Protein AF-A0AA40TTS1-F1 (afdb_monomer)

InterPro domains:
  IPR006119 Resolvase, N-terminal catalytic domain [PF00239] (2-102)
  IPR006119 Resolvase, N-terminal catalytic domain [PS51736] (1-101)
  IPR006119 Resolvase, N-terminal catalytic domain [SM00857] (2-103)
  IPR009057 Homedomain-like superfamily [SSF46689] (105-148)
  IPR036162 Resolvase-like, N-terminal catalytic domain superfamily [G3DSA:3.40.50.1390] (1-107)
  IPR036162 Resolvase-like, N-terminal catalytic domain superfamily [SSF53041] (2-102)
  IPR050639 Site-specific recombinase resolvase [PTHR30461] (2-140)

Radius of gyration: 28.22 Å; Cα contacts (8 Å, |Δi|>4): 121; chains: 1; bounding box: 46×39×73 Å

Foldseek 3Di:
DDPPPDPDPVVLVVVLVPDAAPAEAEDQALVVQDPALVSSVVSQVVCVVRNYWYAHNVVRATRVDPVSVVVSVVVSVVRVVVVVVVVVVVVVVVVVCVVVVDDDDDDQPQDPVLLVQLVVCVVVPDDLVVSCVVSVHDSVSSVVVVVVVVVVVVVVVPDDDD

Structure (mmCIF, N/CA/C/O backbone):
data_AF-A0AA40TTS1-F1
#
_entry.id   AF-A0AA40TTS1-F1
#
loop_
_atom_site.group_PDB
_atom_site.id
_atom_site.type_symbol
_atom_site.label_atom_id
_atom_site.label_alt_id
_atom_site.label_comp_id
_atom_site.label_asym_id
_atom_site.label_entity_id
_atom_site.label_seq_id
_atom_site.pdbx_PDB_ins_code
_atom_site.Cartn_x
_atom_site.Cartn_y
_atom_site.Cartn_z
_atom_site.occupancy
_atom_site.B_iso_or_equiv
_atom_site.auth_seq_id
_atom_site.auth_comp_id
_atom_site.auth_asym_id
_atom_site.auth_atom_id
_atom_site.pdbx_PDB_model_num
ATOM 1 N N . MET A 1 1 ? 2.922 -21.341 11.084 1.00 35.50 1 MET A N 1
ATOM 2 C CA . MET A 1 1 ? 2.830 -19.864 11.079 1.00 35.50 1 MET A CA 1
ATOM 3 C C . MET A 1 1 ? 2.439 -19.394 9.686 1.00 35.50 1 MET A C 1
ATOM 5 O O . MET A 1 1 ? 3.190 -19.622 8.746 1.00 35.50 1 MET A O 1
ATOM 9 N N . VAL A 1 2 ? 1.255 -18.802 9.524 1.00 39.03 2 VAL A N 1
ATOM 10 C CA . VAL A 1 2 ? 0.841 -18.215 8.240 1.00 39.03 2 VAL A CA 1
ATOM 11 C C . VAL A 1 2 ? 1.452 -16.816 8.154 1.00 39.03 2 VAL A C 1
ATOM 13 O O . VAL A 1 2 ? 1.067 -15.910 8.886 1.00 39.03 2 VAL A O 1
ATOM 16 N N . SER A 1 3 ? 2.472 -16.674 7.308 1.00 42.56 3 SER A N 1
ATOM 17 C CA . SER A 1 3 ? 3.086 -15.390 6.957 1.00 42.56 3 SER A CA 1
ATOM 18 C C . SER A 1 3 ? 2.042 -14.457 6.330 1.00 42.56 3 SER A C 1
ATOM 20 O O . SER A 1 3 ? 1.265 -14.883 5.473 1.00 42.56 3 SER A O 1
ATOM 22 N N . GLY A 1 4 ? 2.053 -13.175 6.716 1.00 46.25 4 GLY A N 1
ATOM 23 C CA . GLY A 1 4 ? 1.148 -12.121 6.230 1.00 46.25 4 GLY A CA 1
ATOM 24 C C . GLY A 1 4 ? 1.270 -11.773 4.738 1.00 46.25 4 GLY A C 1
ATOM 25 O O . GLY A 1 4 ? 0.686 -10.780 4.306 1.00 46.25 4 GLY A O 1
ATOM 26 N N . ALA A 1 5 ? 2.017 -12.574 3.970 1.00 50.19 5 ALA A N 1
ATOM 27 C CA . ALA A 1 5 ? 2.234 -12.444 2.533 1.00 50.19 5 ALA A CA 1
ATOM 28 C C . ALA A 1 5 ? 1.140 -13.098 1.665 1.00 50.19 5 ALA A C 1
ATOM 30 O O . ALA A 1 5 ? 1.044 -12.775 0.482 1.00 50.19 5 ALA A O 1
ATOM 31 N N . LYS A 1 6 ? 0.306 -14.003 2.203 1.00 53.22 6 LYS A N 1
ATOM 32 C CA . LYS A 1 6 ? -0.827 -14.556 1.438 1.00 53.22 6 LYS A CA 1
ATOM 33 C C . LYS A 1 6 ? -2.001 -13.572 1.444 1.00 53.22 6 LYS A C 1
ATOM 35 O O . LYS A 1 6 ? -2.375 -13.053 2.492 1.00 53.22 6 LYS A O 1
ATOM 40 N N . ALA A 1 7 ? -2.548 -13.314 0.253 1.00 55.91 7 ALA A N 1
ATOM 41 C CA . ALA A 1 7 ? -3.713 -12.452 0.039 1.00 55.91 7 ALA A CA 1
ATOM 42 C C . ALA A 1 7 ? -4.956 -12.944 0.802 1.00 55.91 7 ALA A C 1
ATOM 44 O O . ALA A 1 7 ? -5.777 -12.129 1.207 1.00 55.91 7 ALA A O 1
ATOM 45 N N . ASP A 1 8 ? -5.034 -14.251 1.065 1.00 63.84 8 ASP A N 1
ATOM 46 C CA . ASP A 1 8 ? -6.064 -14.856 1.901 1.00 63.84 8 ASP A CA 1
ATOM 47 C C . ASP A 1 8 ? -5.706 -14.773 3.387 1.00 63.84 8 ASP A C 1
ATOM 49 O O . ASP A 1 8 ? -4.810 -15.467 3.879 1.00 63.84 8 ASP A O 1
ATOM 53 N N . ARG A 1 9 ? -6.453 -13.937 4.116 1.00 75.75 9 ARG A N 1
ATOM 54 C CA . ARG A 1 9 ? -6.454 -13.858 5.584 1.00 75.75 9 ARG A CA 1
ATOM 55 C C . ARG A 1 9 ? -7.799 -14.369 6.121 1.00 75.75 9 ARG A C 1
ATOM 57 O O . ARG A 1 9 ? -8.566 -13.571 6.657 1.00 75.75 9 ARG A O 1
ATOM 64 N N . PRO A 1 10 ? -8.102 -15.676 6.012 1.00 84.25 10 PRO A N 1
ATOM 65 C CA . PRO A 1 10 ? -9.418 -16.208 6.371 1.00 84.25 10 PRO A CA 1
ATOM 66 C C . PRO A 1 10 ? -9.786 -15.926 7.832 1.00 84.25 10 PRO A C 1
ATOM 68 O O . PRO A 1 10 ? -10.937 -15.629 8.121 1.00 84.25 10 PRO A O 1
ATOM 71 N N . GLY A 1 11 ? -8.805 -15.921 8.745 1.00 86.62 11 GLY A N 1
ATOM 72 C CA . GLY A 1 11 ? -9.036 -15.572 10.150 1.00 86.62 11 GLY A CA 1
ATOM 73 C C . GLY A 1 11 ? -9.439 -14.109 10.368 1.00 86.62 11 GLY A C 1
ATOM 74 O O . GLY A 1 11 ? -10.322 -13.840 11.173 1.00 86.62 11 GLY A O 1
ATOM 75 N N . LEU A 1 12 ? -8.841 -13.167 9.626 1.00 85.56 12 LEU A N 1
ATOM 76 C CA . LEU A 1 12 ? -9.236 -11.756 9.695 1.00 85.56 12 LEU A CA 1
ATOM 77 C C . LEU A 1 12 ? -10.627 -11.557 9.090 1.00 85.56 12 LEU A C 1
ATOM 79 O O . LEU A 1 12 ? -11.445 -10.863 9.677 1.00 85.56 12 LEU A O 1
ATOM 83 N N . VAL A 1 13 ? -10.905 -12.192 7.948 1.00 88.19 13 VAL A N 1
ATOM 84 C CA . VAL A 1 13 ? -12.225 -12.129 7.306 1.00 88.19 13 VAL A CA 1
ATOM 85 C C . VAL A 1 13 ? -13.300 -12.664 8.250 1.00 88.19 13 VAL A C 1
ATOM 87 O O . VAL A 1 13 ? -14.266 -11.960 8.519 1.00 88.19 13 VAL A O 1
ATOM 90 N N . ALA A 1 14 ? -13.096 -13.851 8.828 1.00 90.75 14 ALA A N 1
ATOM 91 C CA . ALA A 1 14 ? -14.030 -14.436 9.787 1.00 90.75 14 ALA A CA 1
ATOM 92 C C . ALA A 1 14 ? -14.257 -13.528 11.007 1.00 90.75 14 ALA A C 1
ATOM 94 O O . ALA A 1 14 ? -15.401 -13.331 11.409 1.00 90.75 14 ALA A O 1
ATOM 95 N N . ALA A 1 15 ? -13.193 -12.926 11.554 1.00 91.06 15 ALA A N 1
ATOM 96 C CA . ALA A 1 15 ? -13.313 -11.966 12.649 1.00 91.06 15 ALA A CA 1
ATOM 97 C C . ALA A 1 15 ? -14.150 -10.741 12.242 1.00 91.06 15 ALA A C 1
ATOM 99 O O . ALA A 1 15 ? -15.090 -10.385 12.943 1.00 91.06 15 ALA A O 1
ATOM 100 N N . LEU A 1 16 ? -13.871 -10.135 11.083 1.00 90.31 16 LEU A N 1
ATOM 101 C CA . LEU A 1 16 ? -14.603 -8.964 10.587 1.00 90.31 16 LEU A CA 1
ATOM 102 C C . LEU A 1 16 ? -16.088 -9.252 10.315 1.00 90.31 16 LEU A C 1
ATOM 104 O O . LEU A 1 16 ? -16.929 -8.375 10.537 1.00 90.31 16 LEU A O 1
ATOM 108 N N . THR A 1 17 ? -16.408 -10.460 9.844 1.00 92.31 17 THR A N 1
ATOM 109 C CA . THR A 1 17 ? -17.786 -10.928 9.634 1.00 92.31 17 THR A CA 1
ATOM 110 C C . THR A 1 17 ? -18.512 -11.200 10.951 1.00 92.31 17 THR A C 1
ATOM 112 O O . THR A 1 17 ? -19.716 -10.983 11.028 1.00 92.31 17 THR A O 1
ATOM 115 N N . TYR A 1 18 ? -17.802 -11.656 11.985 1.00 94.75 18 TYR A N 1
ATOM 116 C CA . TYR A 1 18 ? -18.392 -11.986 13.283 1.00 94.75 18 TYR A CA 1
ATOM 117 C C . TYR A 1 18 ? -18.779 -10.750 14.117 1.00 94.75 18 TYR A C 1
ATOM 119 O O . TYR A 1 18 ? -19.754 -10.816 14.864 1.00 94.75 18 TYR A O 1
ATOM 127 N N . LEU A 1 19 ? -18.042 -9.640 13.975 1.00 96.12 19 LEU A N 1
ATOM 128 C CA . LEU A 1 19 ? -18.234 -8.410 14.759 1.00 96.12 19 LEU A CA 1
ATOM 129 C C . LEU A 1 19 ? -19.636 -7.797 14.601 1.00 96.12 19 LEU A C 1
ATOM 131 O O . LEU A 1 19 ? -20.188 -7.722 13.498 1.00 96.12 19 LEU A O 1
ATOM 135 N N . ARG A 1 20 ? -20.169 -7.274 15.701 1.00 95.81 20 ARG A N 1
ATOM 136 C CA . ARG A 1 20 ? -21.477 -6.617 15.814 1.00 95.81 20 ARG A CA 1
ATOM 137 C C . ARG A 1 20 ? -21.331 -5.214 16.394 1.00 95.81 20 ARG A C 1
ATOM 139 O O . ARG A 1 20 ? -20.297 -4.880 16.960 1.00 95.81 20 ARG A O 1
ATOM 146 N N . ASP A 1 21 ? -22.377 -4.409 16.252 1.00 96.19 21 ASP A N 1
ATOM 147 C CA . ASP A 1 21 ? -22.461 -3.093 16.893 1.00 96.19 21 ASP A CA 1
ATOM 148 C C . ASP A 1 21 ? -22.138 -3.185 18.396 1.00 96.19 21 ASP A C 1
ATOM 150 O O . ASP A 1 21 ? -22.599 -4.102 19.080 1.00 96.19 21 ASP A O 1
ATOM 154 N N . GLY A 1 22 ? -21.298 -2.270 18.885 1.00 94.38 22 GLY A N 1
ATOM 155 C CA . GLY A 1 22 ? -20.791 -2.267 20.259 1.00 94.38 22 GLY A CA 1
ATOM 156 C C . GLY A 1 22 ? -19.579 -3.172 20.526 1.00 94.38 22 GLY A C 1
ATOM 157 O O . GLY A 1 22 ? -18.949 -3.029 21.577 1.00 94.38 22 GLY A O 1
ATOM 158 N N . ASP A 1 23 ? -19.197 -4.060 19.599 1.00 97.38 23 ASP A N 1
ATOM 159 C CA . ASP A 1 23 ? -17.976 -4.861 19.742 1.00 97.38 23 ASP A CA 1
ATOM 160 C C . ASP A 1 23 ? -16.711 -4.002 19.585 1.00 97.38 23 ASP A C 1
ATOM 162 O O . ASP A 1 23 ? -16.722 -2.912 19.011 1.00 97.38 23 ASP A O 1
ATOM 166 N N . VAL A 1 24 ? -15.573 -4.533 20.047 1.00 95.94 24 VAL A N 1
ATOM 167 C CA . VAL A 1 24 ? -14.253 -3.927 19.834 1.00 95.94 24 VAL A CA 1
ATOM 168 C C . VAL A 1 24 ? -13.295 -4.947 19.231 1.00 95.94 24 VAL A C 1
ATOM 170 O O . VAL A 1 24 ? -12.966 -5.958 19.851 1.00 95.94 24 VAL A O 1
ATOM 173 N N . LEU A 1 25 ? -12.782 -4.655 18.036 1.00 94.81 25 LEU A N 1
ATOM 174 C CA . LEU A 1 25 ? -11.712 -5.435 17.428 1.00 94.81 25 LEU A CA 1
ATOM 175 C C . LEU A 1 25 ? -10.366 -5.041 18.041 1.00 94.81 25 LEU A C 1
ATOM 177 O O . LEU A 1 25 ? -9.834 -3.967 17.760 1.00 94.81 25 LEU A O 1
ATOM 181 N N . ALA A 1 26 ? -9.794 -5.934 18.845 1.00 94.12 26 ALA A N 1
ATOM 182 C CA . ALA A 1 26 ? -8.456 -5.773 19.397 1.00 94.12 26 ALA A CA 1
ATOM 183 C C . ALA A 1 26 ? -7.412 -6.512 18.547 1.00 94.12 26 ALA A C 1
ATOM 185 O O . ALA A 1 26 ? -7.557 -7.698 18.244 1.00 94.12 26 ALA A O 1
ATOM 186 N N . VAL A 1 27 ? -6.325 -5.825 18.201 1.00 91.19 27 VAL A N 1
ATOM 187 C CA . VAL A 1 27 ? -5.162 -6.412 17.526 1.00 91.19 27 VAL A CA 1
ATOM 188 C C . VAL A 1 27 ? -3.888 -6.135 18.313 1.00 91.19 27 VAL A C 1
ATOM 190 O O . VAL A 1 27 ? -3.760 -5.120 18.991 1.00 91.19 27 VAL A O 1
ATOM 193 N N . TRP A 1 28 ? -2.909 -7.034 18.203 1.00 89.31 28 TRP A N 1
ATOM 194 C CA . TRP A 1 28 ? -1.605 -6.836 18.842 1.00 89.31 28 TRP A CA 1
ATOM 195 C C . TRP A 1 28 ? -0.867 -5.606 18.289 1.00 89.31 28 TRP A C 1
ATOM 197 O O . TRP A 1 28 ? -0.307 -4.831 19.056 1.00 89.31 28 TRP A O 1
ATOM 207 N N . ARG A 1 29 ? -0.874 -5.446 16.960 1.00 85.62 29 ARG A N 1
ATOM 208 C CA . ARG A 1 29 ? -0.195 -4.382 16.204 1.00 85.62 29 ARG A CA 1
ATOM 209 C C . ARG A 1 29 ? -0.984 -4.030 14.945 1.00 85.62 29 ARG A C 1
ATOM 211 O O . ARG A 1 29 ? -1.665 -4.897 14.385 1.00 85.62 29 ARG A O 1
ATOM 218 N N . LEU A 1 30 ? -0.817 -2.806 14.440 1.00 83.12 30 LEU A N 1
ATOM 219 C CA . LEU A 1 30 ? -1.524 -2.307 13.246 1.00 83.12 30 LEU A CA 1
ATOM 220 C C . LEU A 1 30 ? -1.226 -3.109 11.962 1.00 83.12 30 LEU A C 1
ATOM 222 O O . LEU A 1 30 ? -2.094 -3.266 11.098 1.00 83.12 30 LEU A O 1
ATOM 226 N N . ASP A 1 31 ? -0.025 -3.685 11.845 1.00 78.94 31 ASP A N 1
ATOM 227 C CA . ASP A 1 31 ? 0.394 -4.512 10.700 1.00 78.94 31 ASP A CA 1
ATOM 228 C C . ASP A 1 31 ? -0.406 -5.824 10.557 1.00 78.94 31 ASP A C 1
ATOM 230 O O . ASP A 1 31 ? -0.352 -6.492 9.519 1.00 78.94 31 ASP A O 1
ATOM 234 N N . ARG A 1 32 ? -1.189 -6.193 11.578 1.00 79.31 32 ARG A N 1
ATOM 235 C CA . ARG A 1 32 ? -2.087 -7.356 11.553 1.00 79.31 32 ARG A CA 1
ATOM 236 C C . ARG A 1 32 ? -3.400 -7.093 10.825 1.00 79.31 32 ARG A C 1
ATOM 238 O O . ARG A 1 32 ? -3.983 -8.039 10.298 1.00 79.31 32 ARG A O 1
ATOM 245 N N . LEU A 1 33 ? -3.828 -5.836 10.739 1.00 80.00 33 LEU A N 1
ATOM 246 C CA . LEU A 1 33 ? -5.086 -5.453 10.096 1.00 80.00 33 LEU A CA 1
ATOM 247 C C . LEU A 1 33 ? -4.875 -5.095 8.617 1.00 80.00 33 LEU A C 1
ATOM 249 O O . LEU A 1 33 ? -5.614 -5.540 7.741 1.00 80.00 33 LEU A O 1
ATOM 253 N N . GLY A 1 34 ? -3.806 -4.354 8.314 1.00 74.94 34 GLY A N 1
ATOM 254 C CA . GLY A 1 34 ? -3.544 -3.797 6.986 1.00 74.94 34 GLY A CA 1
ATOM 255 C C . GLY A 1 34 ? -2.418 -4.472 6.201 1.00 74.94 34 GLY A C 1
ATOM 256 O O . GLY A 1 34 ? -1.626 -5.240 6.742 1.00 74.94 34 GLY A O 1
ATOM 257 N N . ARG A 1 35 ? -2.347 -4.183 4.897 1.00 75.50 35 ARG A N 1
ATOM 258 C CA . ARG A 1 35 ? -1.137 -4.368 4.059 1.00 75.50 35 ARG A CA 1
ATOM 259 C C . ARG A 1 35 ? -0.519 -3.030 3.647 1.00 75.50 35 ARG A C 1
ATOM 261 O O . ARG A 1 35 ? 0.618 -2.977 3.196 1.00 75.50 35 ARG A O 1
ATOM 268 N N . SER A 1 36 ? -1.306 -1.973 3.777 1.00 78.81 36 SER A N 1
ATOM 269 C CA . SER A 1 36 ? -0.976 -0.589 3.497 1.00 78.81 36 SER A CA 1
ATOM 270 C C . SER A 1 36 ? -1.803 0.286 4.434 1.00 78.81 36 SER A C 1
ATOM 272 O O . SER A 1 36 ? -2.813 -0.163 4.988 1.00 78.81 36 SER A O 1
ATOM 274 N N . LEU A 1 37 ? -1.376 1.531 4.602 1.00 78.31 37 LEU A N 1
ATOM 275 C CA . LEU A 1 37 ? -2.088 2.490 5.429 1.00 78.31 37 LEU A CA 1
ATOM 276 C C . LEU A 1 37 ? -3.475 2.867 4.879 1.00 78.31 37 LEU A C 1
ATOM 2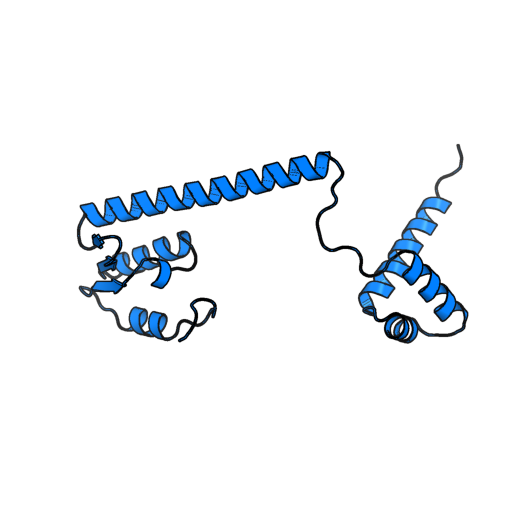78 O O . LEU A 1 37 ? -4.410 2.869 5.675 1.00 78.31 37 LEU A O 1
ATOM 282 N N . PRO A 1 38 ? -3.677 3.059 3.555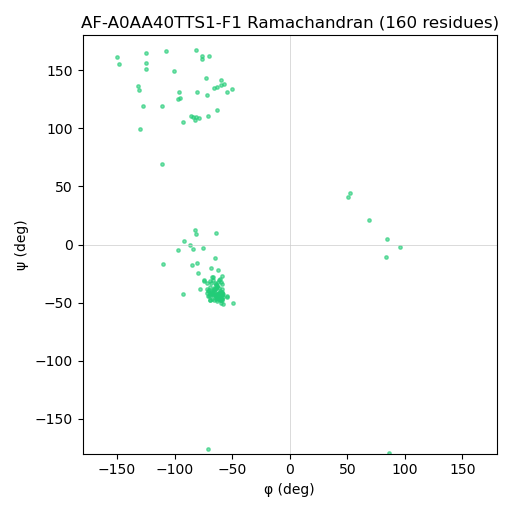 1.00 79.44 38 PRO A N 1
ATOM 283 C CA . PRO A 1 38 ? -5.018 3.258 3.004 1.00 79.44 38 PRO A CA 1
ATOM 284 C C . PRO A 1 38 ? -5.993 2.141 3.381 1.00 79.44 38 PRO A C 1
ATOM 286 O O . PRO A 1 38 ? -7.091 2.417 3.847 1.00 79.44 38 PRO A O 1
ATOM 289 N N . HIS A 1 39 ? -5.558 0.881 3.273 1.00 82.81 39 HIS A N 1
ATOM 290 C CA . HIS A 1 39 ? -6.389 -0.267 3.640 1.00 82.81 39 HIS A CA 1
ATOM 291 C C . HIS A 1 39 ? -6.724 -0.280 5.137 1.00 82.81 39 HIS A C 1
ATOM 293 O O . HIS A 1 39 ? -7.812 -0.694 5.527 1.00 82.81 39 HIS A O 1
ATOM 299 N N . LEU A 1 40 ? -5.794 0.167 5.987 1.00 85.12 40 LEU A N 1
ATOM 30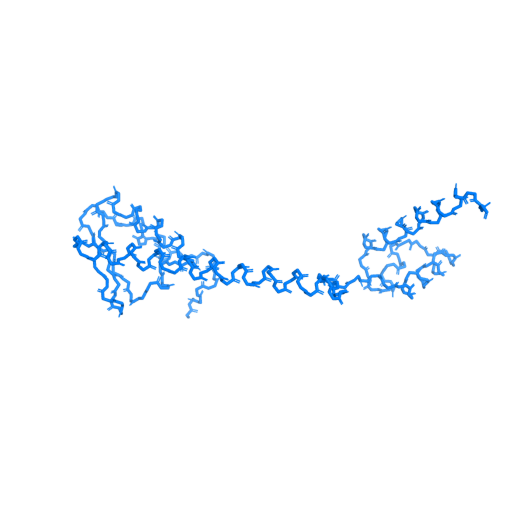0 C CA . LEU A 1 40 ? -6.020 0.283 7.426 1.00 85.12 40 LEU A CA 1
ATOM 301 C C . LEU A 1 40 ? -7.087 1.343 7.741 1.00 85.12 40 LEU A C 1
ATOM 303 O O . LEU A 1 40 ? -8.011 1.057 8.498 1.00 85.12 40 LEU A O 1
ATOM 307 N N . ILE A 1 41 ? -6.969 2.532 7.140 1.00 83.81 41 ILE A N 1
ATOM 308 C CA . ILE A 1 41 ? -7.923 3.638 7.311 1.00 83.81 41 ILE A CA 1
ATOM 309 C C . ILE A 1 41 ? -9.313 3.221 6.823 1.00 83.81 41 ILE A C 1
ATOM 311 O O . ILE A 1 41 ? -10.289 3.415 7.539 1.00 83.81 41 ILE A O 1
ATOM 315 N N . GLU A 1 42 ? -9.396 2.592 5.649 1.00 86.75 42 GLU A N 1
ATOM 316 C CA . GLU A 1 42 ? -10.649 2.081 5.085 1.00 86.75 42 GLU A CA 1
ATOM 317 C C . GLU A 1 42 ? -11.297 1.029 5.996 1.00 86.75 42 GLU A C 1
ATOM 319 O O . GLU A 1 42 ? -12.482 1.125 6.310 1.00 86.75 42 GLU A O 1
ATOM 324 N N . THR A 1 43 ? -10.513 0.059 6.482 1.00 89.31 43 THR A N 1
ATOM 325 C CA . THR A 1 43 ? -11.023 -1.003 7.364 1.00 89.31 43 THR A CA 1
ATOM 326 C C . THR A 1 43 ? -11.564 -0.427 8.670 1.00 89.31 43 THR A C 1
ATOM 328 O O . THR A 1 43 ? -12.642 -0.814 9.109 1.00 89.31 43 THR A O 1
ATOM 331 N N . ILE A 1 44 ? -10.836 0.500 9.297 1.00 89.19 44 ILE A N 1
ATOM 332 C CA . ILE A 1 44 ? -11.248 1.090 10.576 1.00 89.19 44 ILE A CA 1
ATOM 333 C C . ILE A 1 44 ? -12.440 2.031 10.391 1.00 89.19 44 ILE A C 1
ATOM 335 O O . ILE A 1 44 ? -13.364 1.972 11.196 1.00 89.19 44 ILE A O 1
ATOM 339 N N . GLY A 1 45 ? -12.492 2.805 9.303 1.00 88.75 45 GLY A N 1
ATOM 340 C CA . GLY A 1 45 ? -13.673 3.604 8.966 1.00 88.75 45 GLY A CA 1
ATOM 341 C C . GLY A 1 45 ? -14.920 2.742 8.731 1.00 88.75 45 GLY A C 1
ATOM 342 O O . GLY A 1 45 ? -16.010 3.093 9.173 1.00 88.75 45 GLY A O 1
ATOM 343 N N . ALA A 1 46 ? -14.766 1.569 8.108 1.00 91.25 46 ALA A N 1
ATOM 344 C CA . ALA A 1 46 ? -15.863 0.616 7.938 1.00 91.25 46 ALA A CA 1
ATOM 345 C C . ALA A 1 46 ? -16.320 -0.022 9.265 1.00 91.25 46 ALA A C 1
ATOM 347 O O . ALA A 1 46 ? -17.503 -0.322 9.421 1.00 91.25 46 ALA A O 1
ATOM 348 N N . LEU A 1 47 ? -15.404 -0.238 10.217 1.00 92.81 47 LEU A N 1
ATOM 349 C CA . LEU A 1 47 ? -15.747 -0.684 11.572 1.00 92.81 47 LEU A CA 1
ATOM 350 C C . LEU A 1 47 ? -16.509 0.407 12.331 1.00 92.81 47 LEU A C 1
ATOM 352 O O . LEU A 1 47 ? -17.576 0.128 12.870 1.00 92.81 47 LEU A O 1
ATOM 356 N N . GLU A 1 48 ? -16.030 1.649 12.285 1.00 90.31 48 GLU A N 1
ATOM 357 C CA . GLU A 1 48 ? -16.688 2.793 12.923 1.00 90.31 48 GLU A CA 1
ATOM 358 C C . GLU A 1 48 ? -18.106 3.012 12.375 1.00 90.31 48 GLU A C 1
ATOM 360 O O . GLU A 1 48 ? -19.048 3.166 13.149 1.00 90.31 48 GLU A O 1
ATOM 365 N N . ALA A 1 49 ? -18.293 2.923 11.053 1.00 91.69 49 ALA A N 1
ATOM 366 C CA . ALA A 1 49 ? -19.611 3.022 10.420 1.00 91.69 49 ALA A CA 1
ATOM 367 C C . ALA A 1 49 ? -20.588 1.906 10.844 1.00 91.69 49 ALA A C 1
ATOM 369 O O . ALA A 1 49 ? -21.801 2.074 10.736 1.00 91.69 49 ALA A O 1
ATOM 370 N N . ARG A 1 50 ? -20.071 0.768 11.329 1.00 94.69 50 ARG A N 1
ATOM 371 C CA . ARG A 1 50 ? -20.848 -0.344 11.903 1.00 94.69 50 ARG A CA 1
ATOM 372 C C . ARG A 1 50 ? -21.029 -0.233 13.423 1.00 94.69 50 ARG A C 1
ATOM 374 O O . ARG A 1 50 ? -21.559 -1.171 14.009 1.00 94.69 50 ARG A O 1
ATOM 381 N N . GLY A 1 51 ? -20.542 0.842 14.049 1.00 93.44 51 GLY A N 1
ATOM 382 C CA . GLY A 1 51 ? -20.520 1.012 15.505 1.00 93.44 51 GLY A CA 1
ATOM 383 C C . GLY A 1 51 ? -19.550 0.069 16.227 1.00 93.44 51 GLY A C 1
ATOM 384 O O . GLY A 1 51 ? -19.676 -0.177 17.424 1.00 93.44 51 GLY A O 1
ATOM 385 N N . VAL A 1 52 ? -18.564 -0.466 15.501 1.00 96.31 52 VAL A N 1
ATOM 386 C CA . VAL A 1 52 ? -17.528 -1.352 16.036 1.00 96.31 52 VAL A CA 1
ATOM 387 C C . VAL A 1 52 ? -16.287 -0.534 16.381 1.00 96.31 52 VAL A C 1
ATOM 389 O O . VAL A 1 52 ? -15.729 0.171 15.538 1.00 96.31 52 VAL A O 1
ATOM 392 N N . GLY A 1 53 ? -15.812 -0.660 17.615 1.00 94.25 53 GLY A N 1
ATOM 393 C CA . GLY A 1 53 ? -14.560 -0.060 18.056 1.00 94.25 53 GLY A CA 1
ATOM 394 C C . GLY A 1 53 ? -13.330 -0.814 17.553 1.00 94.25 53 GLY A C 1
ATOM 395 O O . GLY A 1 53 ? -13.366 -2.003 17.238 1.00 94.25 53 GLY A O 1
ATOM 396 N N . PHE A 1 54 ? -12.189 -0.138 17.548 1.00 93.81 54 PHE A N 1
ATOM 397 C CA . PHE A 1 54 ? -10.893 -0.731 17.230 1.00 93.81 54 PHE A CA 1
ATOM 398 C C . PHE A 1 54 ? -9.831 -0.350 18.265 1.00 93.81 54 PHE A C 1
ATOM 400 O O . PHE A 1 54 ? -9.711 0.823 18.639 1.00 93.81 54 PHE A O 1
ATOM 407 N N . ARG A 1 55 ? -9.030 -1.338 18.681 1.00 93.88 55 ARG A N 1
ATOM 408 C CA . ARG A 1 55 ? -7.902 -1.167 19.604 1.00 93.88 55 ARG A CA 1
ATOM 409 C C . ARG A 1 55 ? -6.631 -1.826 19.083 1.00 93.88 55 ARG A C 1
ATOM 411 O O . ARG A 1 55 ? -6.643 -3.002 18.721 1.00 93.88 55 ARG A O 1
ATOM 418 N N . SER A 1 56 ? -5.520 -1.095 19.137 1.00 91.75 56 SER A N 1
ATOM 419 C CA . SER A 1 56 ? -4.178 -1.643 18.921 1.00 91.75 56 SER A CA 1
ATOM 420 C C . SER A 1 56 ? -3.394 -1.639 20.224 1.00 91.75 56 SER A C 1
ATOM 422 O O . SER A 1 56 ? -3.176 -0.579 20.811 1.00 91.75 56 SER A O 1
ATOM 424 N N . LEU A 1 57 ? -2.979 -2.822 20.678 1.00 91.00 57 LEU A N 1
ATOM 425 C CA . LEU A 1 57 ? -2.375 -2.998 22.000 1.00 91.00 57 LEU A CA 1
ATOM 426 C C . LEU A 1 57 ? -0.963 -2.407 22.088 1.00 91.00 57 LEU A C 1
ATOM 428 O O . LEU A 1 57 ? -0.632 -1.775 23.084 1.00 91.00 57 LEU A O 1
ATOM 432 N N . MET A 1 58 ? -0.134 -2.588 21.058 1.00 89.00 58 MET A N 1
ATOM 433 C CA . MET A 1 58 ? 1.257 -2.123 21.083 1.00 89.00 58 MET A CA 1
ATOM 434 C C . MET A 1 58 ? 1.388 -0.616 20.842 1.00 89.00 58 MET A C 1
ATOM 436 O O . MET A 1 58 ? 2.214 0.038 21.467 1.00 89.00 58 MET A O 1
ATOM 440 N N . GLU A 1 59 ? 0.579 -0.056 19.946 1.00 83.75 59 GLU A N 1
ATOM 441 C CA . GLU A 1 59 ? 0.571 1.379 19.642 1.00 83.75 59 GLU A CA 1
ATOM 442 C C . GLU A 1 59 ? -0.302 2.185 20.624 1.00 83.75 59 GLU A C 1
ATOM 444 O O . GLU A 1 59 ? -0.348 3.409 20.533 1.00 83.75 59 GLU A O 1
ATOM 449 N N . ASN A 1 60 ? -0.984 1.506 21.557 1.00 87.12 60 ASN A N 1
ATOM 450 C CA . ASN A 1 60 ? -1.913 2.084 22.532 1.00 87.12 60 ASN A CA 1
ATOM 451 C C . ASN A 1 60 ? -2.977 2.997 21.888 1.00 87.12 60 ASN A C 1
ATOM 453 O O . ASN A 1 60 ? -3.295 4.077 22.387 1.00 87.12 60 ASN A O 1
ATOM 457 N N . ILE A 1 61 ? -3.507 2.569 20.740 1.00 88.81 61 ILE A N 1
ATOM 458 C CA . ILE A 1 61 ? -4.541 3.299 19.999 1.00 88.81 61 ILE A CA 1
ATOM 459 C C . ILE A 1 61 ? -5.901 2.710 20.357 1.00 88.81 61 ILE A C 1
ATOM 461 O O . ILE A 1 61 ? -6.116 1.514 20.170 1.00 88.81 61 ILE A O 1
ATOM 465 N N . ASP A 1 62 ? -6.828 3.557 20.806 1.00 92.62 62 ASP A N 1
ATOM 466 C CA . ASP A 1 62 ? -8.204 3.177 21.133 1.00 92.62 62 ASP A CA 1
ATOM 467 C C . ASP A 1 62 ? -9.233 4.104 20.470 1.00 92.62 62 ASP A C 1
ATOM 469 O O . ASP A 1 62 ? -9.553 5.187 20.966 1.00 92.62 62 ASP A O 1
ATOM 473 N N . THR A 1 63 ? -9.799 3.647 19.355 1.00 92.25 63 THR A N 1
ATOM 474 C CA . THR A 1 63 ? -10.790 4.401 18.565 1.00 92.25 63 THR A CA 1
ATOM 475 C C . THR A 1 63 ? -12.189 4.431 19.191 1.00 92.25 63 THR A C 1
ATOM 477 O O . THR A 1 63 ? -13.072 5.125 18.686 1.00 92.25 63 THR A O 1
ATOM 480 N N . THR A 1 64 ? -12.412 3.755 20.325 1.00 92.31 64 THR A N 1
ATOM 481 C CA . THR A 1 64 ? -13.659 3.926 21.095 1.00 92.31 64 THR A CA 1
ATOM 482 C C . THR A 1 64 ? -13.741 5.317 21.735 1.00 92.31 64 THR A C 1
ATOM 484 O O . THR A 1 64 ? -14.827 5.827 22.005 1.00 92.31 64 THR A O 1
ATOM 487 N N . THR A 1 65 ? -12.599 5.997 21.882 1.00 92.12 65 THR A N 1
ATOM 488 C CA . THR A 1 65 ? -12.501 7.359 22.417 1.00 92.12 65 THR A CA 1
ATOM 489 C C . THR A 1 65 ? -12.336 8.396 21.303 1.00 92.12 65 THR A C 1
ATOM 491 O O . THR A 1 65 ? -11.725 8.129 20.268 1.00 92.12 65 THR A O 1
ATOM 494 N N . SER A 1 66 ? -12.834 9.617 21.517 1.00 89.69 66 SER A N 1
ATOM 495 C CA . SER A 1 66 ? -12.644 10.730 20.571 1.00 89.69 66 SER A CA 1
ATOM 496 C C . SER A 1 66 ? -11.164 11.078 20.370 1.00 89.69 66 SER A C 1
ATOM 498 O O . SER A 1 66 ? -10.729 11.296 19.240 1.00 89.69 66 SER A O 1
ATOM 500 N N . GLY A 1 67 ? -10.373 11.063 21.449 1.00 89.44 67 GLY A N 1
ATOM 501 C CA . GLY A 1 67 ? -8.928 11.291 21.397 1.00 89.44 67 GLY A CA 1
ATOM 502 C C . GLY A 1 67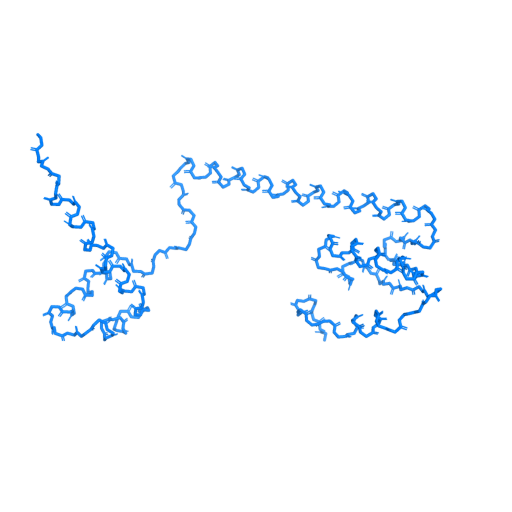 ? -8.185 10.217 20.600 1.00 89.44 67 GLY A C 1
ATOM 503 O O . GLY A 1 67 ? -7.359 10.543 19.750 1.00 89.44 67 GLY A O 1
ATOM 504 N N . GLY A 1 68 ? -8.511 8.938 20.804 1.00 88.62 68 GLY A N 1
ATOM 505 C CA . GLY A 1 68 ? -7.873 7.857 20.057 1.00 88.62 68 GLY A CA 1
ATOM 506 C C . GLY A 1 68 ? -8.258 7.825 18.577 1.00 88.62 68 GLY A C 1
ATOM 507 O O . GLY A 1 68 ? -7.402 7.507 17.753 1.00 88.62 68 GLY A O 1
ATOM 508 N N . ARG A 1 69 ? -9.481 8.242 18.204 1.00 88.88 69 ARG A N 1
ATOM 509 C CA . ARG A 1 69 ? -9.848 8.461 16.789 1.00 88.88 69 ARG A CA 1
ATOM 510 C C . ARG A 1 69 ? -9.026 9.571 16.145 1.00 88.88 69 ARG A C 1
ATOM 512 O O . ARG A 1 69 ? -8.488 9.375 15.058 1.00 88.88 69 ARG A O 1
ATOM 519 N N . LEU A 1 70 ? -8.872 10.710 16.825 1.00 88.56 70 LEU A N 1
ATOM 520 C CA . LEU A 1 70 ? -8.036 11.809 16.336 1.00 88.56 70 LEU A CA 1
ATOM 521 C C . LEU A 1 70 ? -6.592 11.347 16.108 1.00 88.56 70 LEU A C 1
ATOM 523 O O . LEU A 1 70 ? -6.047 11.535 15.023 1.00 88.56 70 LEU A O 1
ATOM 527 N N . ILE A 1 71 ? -5.992 10.708 17.114 1.00 87.06 71 ILE A N 1
ATOM 528 C CA . ILE A 1 71 ? -4.617 10.202 17.042 1.00 87.06 71 ILE A CA 1
ATOM 529 C C . ILE A 1 71 ? -4.470 9.199 15.891 1.00 87.06 71 ILE A C 1
ATOM 531 O O . ILE A 1 71 ? -3.514 9.284 15.119 1.00 87.06 71 ILE A O 1
ATOM 535 N N . PHE A 1 72 ? -5.435 8.291 15.727 1.00 86.12 72 PHE A N 1
ATOM 536 C CA . PHE A 1 72 ? -5.448 7.341 14.620 1.00 86.12 72 PHE A CA 1
ATOM 537 C C . PHE A 1 72 ? -5.458 8.042 13.252 1.00 86.12 72 PHE A C 1
ATOM 539 O O . PHE A 1 72 ? -4.638 7.711 12.395 1.00 86.12 72 PHE A O 1
ATOM 546 N N . HIS A 1 73 ? -6.322 9.041 13.048 1.00 85.44 73 HIS A N 1
ATOM 547 C CA . HIS A 1 73 ? -6.369 9.789 11.789 1.00 85.44 73 HIS A CA 1
ATOM 548 C C . HIS A 1 73 ? -5.098 10.601 11.530 1.00 85.44 73 HIS A C 1
ATOM 550 O O . HIS A 1 73 ? -4.642 10.651 10.389 1.00 85.44 73 HIS A O 1
ATOM 556 N N . VAL A 1 74 ? -4.489 11.186 12.564 1.00 87.94 74 VAL A N 1
ATOM 557 C CA . VAL A 1 74 ? -3.211 11.905 12.438 1.00 87.94 74 VAL A CA 1
ATOM 558 C C . VAL A 1 74 ? -2.092 10.953 12.013 1.00 87.94 74 VAL A C 1
ATOM 560 O O . VAL A 1 74 ? -1.375 11.252 11.058 1.00 87.94 74 VAL A O 1
ATOM 563 N N . PHE A 1 75 ? -1.968 9.781 12.646 1.00 81.75 75 PHE A N 1
ATOM 564 C CA . PHE A 1 75 ? -0.997 8.766 12.220 1.00 81.75 75 PHE A CA 1
ATOM 565 C C . PHE A 1 75 ? -1.290 8.236 10.812 1.00 81.75 75 PHE A C 1
ATOM 567 O O . PHE A 1 75 ? -0.363 8.018 10.030 1.00 81.75 75 PHE A O 1
ATOM 574 N N . GLY A 1 76 ? -2.571 8.087 10.467 1.00 82.56 76 GLY A N 1
ATOM 575 C CA . GLY A 1 76 ? -3.028 7.761 9.120 1.00 82.56 76 GLY A CA 1
ATOM 576 C C . GLY A 1 76 ? -2.586 8.786 8.073 1.00 82.56 76 GLY A C 1
ATOM 577 O O . GLY A 1 76 ? -2.057 8.422 7.025 1.00 82.56 76 GLY A O 1
ATOM 578 N N . ALA A 1 77 ? -2.747 10.075 8.360 1.00 86.06 77 ALA A N 1
ATOM 579 C CA . ALA A 1 77 ? -2.315 11.144 7.468 1.00 86.06 77 ALA A CA 1
ATOM 580 C C . ALA A 1 77 ? -0.783 11.198 7.346 1.00 86.06 77 ALA A C 1
ATOM 582 O O . ALA A 1 77 ? -0.254 11.306 6.238 1.00 86.06 77 ALA A O 1
ATOM 583 N N . LEU A 1 78 ? -0.067 11.064 8.467 1.00 83.38 78 LEU A N 1
ATOM 584 C CA . LEU A 1 78 ? 1.393 11.117 8.494 1.00 83.38 78 LEU A CA 1
ATOM 585 C C . LEU A 1 78 ? 2.024 9.975 7.692 1.00 83.38 78 LEU A C 1
ATOM 587 O O . LEU A 1 78 ? 2.878 10.221 6.843 1.00 83.38 78 LEU A O 1
ATOM 591 N N . GLY A 1 79 ? 1.581 8.734 7.900 1.00 81.81 79 GLY A N 1
ATOM 592 C CA . GLY A 1 79 ? 2.145 7.607 7.157 1.00 81.81 79 GLY A CA 1
ATOM 593 C C . GLY A 1 79 ? 1.817 7.655 5.656 1.00 81.81 79 GLY A C 1
ATOM 594 O O . GLY A 1 79 ? 2.601 7.172 4.838 1.00 81.81 79 GLY A O 1
ATOM 595 N N . GLN A 1 80 ? 0.695 8.275 5.267 1.00 82.69 80 GLN A N 1
ATOM 596 C CA . GLN A 1 80 ? 0.345 8.464 3.857 1.00 82.69 80 GLN A CA 1
ATOM 597 C C . GLN A 1 80 ? 1.281 9.492 3.218 1.00 82.69 80 GLN A C 1
ATOM 599 O O . GLN A 1 80 ? 1.834 9.246 2.146 1.00 82.69 80 GLN A O 1
ATOM 604 N N . PHE A 1 81 ? 1.527 10.597 3.923 1.00 87.44 81 PHE A N 1
ATOM 605 C CA . PHE A 1 81 ? 2.497 11.605 3.520 1.00 87.44 81 PHE A CA 1
ATOM 606 C C . PHE A 1 81 ? 3.909 11.019 3.349 1.00 87.44 81 PHE A C 1
ATOM 608 O O . PHE A 1 81 ? 4.560 11.268 2.334 1.00 87.44 81 PHE A O 1
ATOM 615 N N . GLU A 1 82 ? 4.379 10.189 4.286 1.00 86.06 82 GLU A N 1
ATOM 616 C CA . GLU A 1 82 ? 5.686 9.525 4.176 1.00 86.06 82 GLU A CA 1
ATOM 617 C C . GLU A 1 82 ? 5.775 8.600 2.954 1.00 86.06 82 GLU A C 1
ATOM 619 O O . GLU A 1 82 ? 6.777 8.612 2.230 1.00 86.06 82 GLU A O 1
ATOM 624 N N . HIS A 1 83 ? 4.726 7.816 2.693 1.00 85.75 83 HIS A N 1
ATOM 625 C CA . HIS A 1 83 ? 4.660 6.949 1.519 1.00 85.75 83 HIS A CA 1
ATOM 626 C C . HIS A 1 83 ? 4.741 7.754 0.214 1.00 85.75 83 HIS A C 1
ATOM 628 O O . HIS A 1 83 ? 5.505 7.405 -0.695 1.00 85.75 83 HIS A O 1
ATOM 634 N N . ASP A 1 84 ? 3.985 8.846 0.123 1.00 89.31 84 ASP A N 1
ATOM 635 C CA . ASP A 1 84 ? 3.974 9.700 -1.062 1.00 89.31 84 ASP A CA 1
ATOM 636 C C . ASP A 1 84 ? 5.329 10.391 -1.262 1.00 89.31 84 ASP A C 1
ATOM 638 O O . ASP A 1 84 ? 5.866 10.391 -2.372 1.00 89.31 84 ASP A O 1
ATOM 642 N N . LEU A 1 85 ? 5.980 10.815 -0.176 1.00 93.38 85 LEU A N 1
ATOM 643 C CA . LEU A 1 85 ? 7.333 11.364 -0.214 1.00 93.38 85 LEU A CA 1
ATOM 644 C C . LEU A 1 85 ? 8.374 10.351 -0.730 1.00 93.38 85 LEU A C 1
ATOM 646 O O . LEU A 1 85 ? 9.245 10.703 -1.533 1.00 93.38 85 LEU A O 1
ATOM 650 N N . ILE A 1 86 ? 8.296 9.079 -0.318 1.00 90.94 86 ILE A N 1
ATOM 651 C CA . ILE A 1 86 ? 9.160 8.001 -0.843 1.00 90.94 86 ILE A CA 1
ATOM 652 C C . ILE A 1 86 ? 8.912 7.795 -2.341 1.00 90.94 86 ILE A C 1
ATOM 654 O O . ILE A 1 86 ? 9.861 7.643 -3.125 1.00 90.94 86 ILE A O 1
ATOM 658 N N . ARG A 1 87 ? 7.643 7.801 -2.757 1.00 93.38 87 ARG A N 1
ATOM 659 C CA . ARG A 1 87 ? 7.256 7.638 -4.160 1.00 93.38 87 ARG A CA 1
ATOM 660 C C . ARG A 1 87 ? 7.803 8.774 -5.018 1.00 93.38 87 ARG A C 1
ATOM 662 O O . ARG A 1 87 ? 8.361 8.512 -6.086 1.00 93.38 87 ARG A O 1
ATOM 669 N N . ASP A 1 88 ? 7.691 10.008 -4.550 1.00 96.44 88 ASP A N 1
ATOM 670 C CA . ASP A 1 88 ? 8.148 11.187 -5.281 1.00 96.44 88 ASP A CA 1
ATOM 671 C C . ASP A 1 88 ? 9.670 11.237 -5.393 1.00 96.44 88 ASP A C 1
ATOM 673 O O . ASP A 1 88 ? 10.200 11.434 -6.491 1.00 96.44 88 ASP A O 1
ATOM 677 N N . ARG A 1 89 ? 10.392 10.906 -4.315 1.00 96.00 89 ARG A N 1
ATOM 678 C CA . ARG A 1 89 ? 11.854 10.734 -4.361 1.00 96.00 89 ARG A CA 1
ATOM 679 C C . ARG A 1 89 ? 12.275 9.652 -5.351 1.00 96.00 89 ARG A C 1
ATOM 681 O O . ARG A 1 89 ? 13.233 9.838 -6.101 1.00 96.00 89 ARG A O 1
ATOM 688 N N . THR A 1 90 ? 11.548 8.537 -5.397 1.00 96.19 90 THR A N 1
ATOM 689 C CA . THR A 1 90 ? 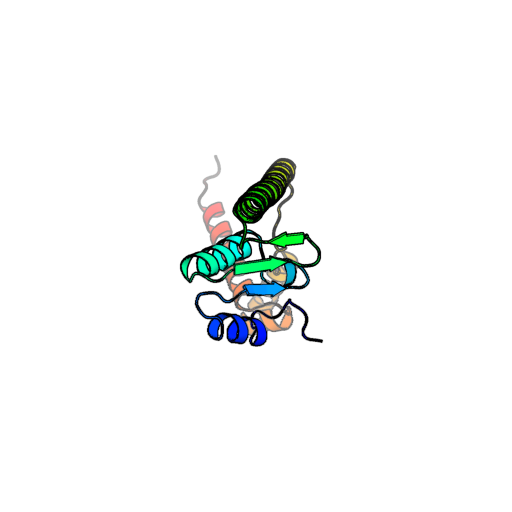11.838 7.443 -6.335 1.00 96.19 90 THR A CA 1
ATOM 690 C C . THR A 1 90 ? 11.659 7.899 -7.783 1.00 96.19 90 THR A C 1
ATOM 692 O O . THR A 1 90 ? 12.531 7.654 -8.618 1.00 96.19 90 THR A O 1
ATOM 695 N N . LYS A 1 91 ? 10.566 8.608 -8.093 1.00 96.06 91 LYS A N 1
ATOM 696 C CA . LYS A 1 91 ? 10.328 9.172 -9.432 1.00 96.06 91 LYS A CA 1
ATOM 697 C C . LYS A 1 91 ? 11.413 10.173 -9.825 1.00 96.06 91 LYS A C 1
ATOM 699 O O . LYS A 1 91 ? 11.940 10.074 -10.931 1.00 96.06 91 LYS A O 1
ATOM 704 N N . ALA A 1 92 ? 11.783 11.082 -8.922 1.00 96.31 92 ALA A N 1
ATOM 705 C CA . ALA A 1 92 ? 12.854 12.047 -9.156 1.00 96.31 92 ALA A CA 1
ATOM 706 C C . ALA A 1 92 ? 14.194 11.344 -9.439 1.00 96.31 92 ALA A C 1
ATOM 708 O O . ALA A 1 92 ? 14.886 11.679 -10.401 1.00 96.31 92 ALA A O 1
ATOM 709 N N . GLY A 1 93 ? 14.524 10.300 -8.670 1.00 96.19 93 GLY A N 1
ATOM 710 C CA . GLY A 1 93 ? 15.716 9.482 -8.893 1.00 96.19 93 GLY A CA 1
ATOM 711 C C . GLY A 1 93 ? 15.713 8.760 -10.245 1.00 96.19 93 GLY A C 1
ATOM 712 O O . GLY A 1 93 ? 16.731 8.748 -10.941 1.00 96.19 93 GLY A O 1
ATOM 713 N N . LEU A 1 94 ? 14.570 8.197 -10.653 1.00 95.94 94 LEU A N 1
ATOM 714 C CA . LEU A 1 94 ? 14.405 7.560 -11.964 1.00 95.94 94 LEU A CA 1
ATOM 715 C C . LEU A 1 94 ? 14.555 8.564 -13.112 1.00 95.94 94 LEU A C 1
ATOM 717 O O . LEU A 1 94 ? 15.258 8.267 -14.077 1.00 95.94 94 LEU A O 1
ATOM 721 N N . ALA A 1 95 ? 13.959 9.753 -12.992 1.00 94.75 95 ALA A N 1
ATOM 722 C CA . ALA A 1 95 ? 14.090 10.821 -13.981 1.00 94.75 95 ALA A CA 1
ATOM 723 C C . ALA A 1 95 ? 15.550 11.283 -14.120 1.00 94.75 95 ALA A C 1
ATOM 725 O O . ALA A 1 95 ? 16.086 11.331 -15.227 1.00 94.75 95 ALA A O 1
ATOM 726 N N . ALA A 1 96 ? 16.241 11.516 -13.000 1.00 95.88 96 ALA A N 1
ATOM 727 C CA . ALA A 1 96 ? 17.655 11.888 -12.995 1.00 95.88 96 ALA A CA 1
ATOM 728 C C . ALA A 1 96 ? 18.568 10.780 -13.554 1.00 95.88 96 ALA A C 1
ATOM 730 O O . ALA A 1 96 ? 19.604 11.054 -14.162 1.00 95.88 96 ALA A O 1
ATOM 731 N N . ALA A 1 97 ? 18.230 9.506 -13.343 1.00 95.19 97 ALA A N 1
ATOM 732 C CA . ALA A 1 97 ? 18.961 8.391 -13.939 1.00 95.19 97 ALA A CA 1
ATOM 733 C C . ALA A 1 97 ? 18.722 8.291 -15.455 1.00 95.19 97 ALA A C 1
ATOM 735 O O . ALA A 1 97 ? 19.671 8.052 -16.204 1.00 95.19 97 ALA A O 1
ATOM 736 N N . ALA A 1 98 ? 17.486 8.511 -15.907 1.00 93.25 98 ALA A N 1
ATOM 737 C CA . ALA A 1 98 ? 17.138 8.536 -17.324 1.00 93.25 98 ALA A CA 1
ATOM 738 C C . ALA A 1 98 ? 17.843 9.683 -18.066 1.00 93.25 98 ALA A C 1
ATOM 740 O O . ALA A 1 98 ? 18.404 9.447 -19.134 1.00 93.25 98 ALA A O 1
ATOM 741 N N . ALA A 1 99 ? 17.909 10.880 -17.469 1.00 94.12 99 ALA A N 1
ATOM 742 C CA . ALA A 1 99 ? 18.656 12.022 -18.007 1.00 94.12 99 ALA A CA 1
ATOM 743 C C . ALA A 1 99 ? 20.160 11.725 -18.169 1.00 94.12 99 ALA A C 1
ATOM 745 O O . ALA A 1 99 ? 20.790 12.185 -19.114 1.00 94.12 99 ALA A O 1
ATOM 746 N N . ARG A 1 100 ? 20.724 10.880 -17.295 1.00 95.56 100 ARG A N 1
ATOM 747 C CA . ARG A 1 100 ? 22.103 10.363 -17.397 1.00 95.56 100 ARG A CA 1
ATOM 748 C C . ARG A 1 100 ? 22.254 9.180 -18.367 1.00 95.56 100 ARG A C 1
ATOM 750 O O . ARG A 1 100 ? 23.293 8.530 -18.388 1.00 95.56 100 ARG A O 1
ATOM 757 N N . GLY A 1 101 ? 21.220 8.852 -19.141 1.00 91.94 101 GLY A N 1
ATOM 758 C CA . GLY A 1 101 ? 21.244 7.793 -20.152 1.00 91.94 101 GLY A CA 1
ATOM 759 C C . GLY A 1 101 ? 20.973 6.378 -19.629 1.00 91.94 101 GLY A C 1
ATOM 760 O O . GLY A 1 101 ? 21.024 5.419 -20.405 1.00 91.94 101 GLY A O 1
ATOM 761 N N . ARG A 1 102 ? 20.644 6.195 -18.341 1.00 91.12 102 ARG A N 1
ATOM 762 C CA . ARG A 1 102 ? 20.284 4.869 -17.815 1.00 91.12 102 ARG A CA 1
ATOM 763 C C . ARG A 1 102 ? 18.917 4.451 -18.359 1.00 91.12 102 ARG A C 1
ATOM 765 O O . ARG A 1 102 ? 17.885 4.966 -17.938 1.00 91.12 102 ARG A O 1
ATOM 772 N N . LYS A 1 103 ? 18.896 3.440 -19.229 1.00 85.69 103 LYS A N 1
ATOM 773 C CA . LYS A 1 103 ? 17.657 2.767 -19.646 1.00 85.69 103 LYS A CA 1
ATOM 774 C C . LYS A 1 103 ? 17.255 1.731 -18.593 1.00 85.69 103 LYS A C 1
ATOM 776 O O . LYS A 1 103 ? 17.942 0.728 -18.408 1.00 85.69 103 LYS A O 1
ATOM 781 N N . GLY A 1 104 ? 16.175 2.015 -17.865 1.00 85.69 104 GLY A N 1
ATOM 782 C CA . GLY A 1 104 ? 15.559 1.077 -16.922 1.00 85.69 104 GLY A CA 1
ATOM 783 C C . GLY A 1 104 ? 14.844 -0.090 -17.618 1.00 85.69 104 GLY A C 1
ATOM 784 O O . GLY A 1 104 ? 14.860 -0.212 -18.840 1.00 85.69 104 GLY A O 1
ATOM 785 N N . GLY A 1 105 ? 14.181 -0.939 -16.828 1.00 87.38 105 GLY A N 1
ATOM 786 C CA . GLY A 1 105 ? 13.386 -2.063 -17.332 1.00 87.38 105 GLY A CA 1
ATOM 787 C C . GLY A 1 105 ? 14.175 -3.356 -17.572 1.00 87.38 105 GLY A C 1
ATOM 788 O O . GLY A 1 105 ? 15.375 -3.459 -17.309 1.00 87.38 105 GLY A O 1
ATOM 789 N N . ARG A 1 106 ? 13.466 -4.391 -18.038 1.00 86.25 106 ARG A N 1
ATOM 790 C CA . ARG A 1 106 ? 14.042 -5.714 -18.315 1.00 86.25 106 ARG A CA 1
ATOM 791 C C . ARG A 1 106 ? 14.927 -5.643 -19.560 1.00 86.25 106 ARG A C 1
ATOM 793 O O . ARG A 1 106 ? 14.473 -5.211 -20.616 1.00 86.25 106 ARG A O 1
ATOM 800 N N . LYS A 1 107 ? 16.169 -6.130 -19.460 1.00 85.44 107 LYS A N 1
ATOM 801 C CA . LYS A 1 107 ? 17.059 -6.253 -20.625 1.00 85.44 107 LYS A CA 1
ATOM 802 C C . LYS A 1 107 ? 16.402 -7.126 -21.714 1.00 85.44 107 LYS A C 1
ATOM 804 O O . LYS A 1 107 ? 15.817 -8.159 -21.367 1.00 85.44 107 LYS A O 1
ATOM 809 N N . PRO A 1 108 ? 16.506 -6.758 -23.006 1.00 85.50 108 PRO A N 1
ATOM 810 C CA . PRO A 1 108 ? 15.981 -7.572 -24.098 1.00 85.50 108 PRO A CA 1
ATOM 811 C C . PRO A 1 108 ? 16.527 -9.003 -24.055 1.00 85.50 108 PRO A C 1
ATOM 813 O O . PRO A 1 108 ? 17.728 -9.220 -23.921 1.00 85.50 108 PRO A O 1
ATOM 816 N N . VAL A 1 109 ? 15.634 -9.990 -24.173 1.00 87.00 109 VAL A N 1
ATOM 817 C CA . VAL A 1 109 ? 15.998 -11.421 -24.146 1.00 87.00 109 VAL A CA 1
ATOM 818 C C . VAL A 1 109 ? 16.665 -11.861 -25.457 1.00 87.00 109 VAL A C 1
ATOM 820 O O . VAL A 1 109 ? 17.515 -12.759 -25.457 1.00 87.00 109 VAL A O 1
ATOM 823 N N . ILE A 1 110 ? 16.282 -11.224 -26.568 1.00 90.31 110 ILE A N 1
ATOM 824 C CA . ILE A 1 110 ? 16.891 -11.389 -27.889 1.00 90.31 110 ILE A CA 1
ATOM 825 C C . ILE A 1 110 ? 17.974 -10.314 -28.034 1.00 90.31 110 ILE A C 1
ATOM 827 O O . ILE A 1 110 ? 17.662 -9.137 -28.205 1.00 90.31 110 ILE A O 1
ATOM 831 N N . THR A 1 111 ? 19.238 -10.716 -27.936 1.00 90.06 111 THR A N 1
ATOM 832 C CA . THR A 1 111 ? 20.389 -9.858 -28.252 1.00 90.06 111 THR A CA 1
ATOM 833 C C . THR A 1 111 ? 20.645 -9.839 -29.759 1.00 90.06 111 THR A C 1
ATOM 835 O O . THR A 1 111 ? 20.106 -10.674 -30.491 1.00 90.06 111 THR A O 1
ATOM 838 N N . ALA A 1 112 ? 21.491 -8.917 -30.226 1.00 88.62 112 ALA A N 1
ATOM 839 C CA . ALA A 1 112 ? 21.911 -8.863 -31.627 1.00 88.62 112 ALA A CA 1
ATOM 840 C C . ALA A 1 112 ? 22.501 -10.206 -32.098 1.00 88.62 112 ALA A C 1
ATOM 842 O O . ALA A 1 112 ? 22.088 -10.725 -33.133 1.00 88.62 112 ALA A O 1
ATOM 843 N N . ASP A 1 113 ? 23.353 -10.831 -31.282 1.00 90.25 113 ASP A N 1
ATOM 844 C CA . ASP A 1 113 ? 23.971 -12.125 -31.600 1.00 90.25 113 ASP A CA 1
ATOM 845 C C . ASP A 1 113 ? 22.932 -13.242 -31.731 1.00 90.25 113 ASP A C 1
ATOM 847 O O . ASP A 1 113 ? 22.954 -14.021 -32.684 1.00 90.25 113 ASP A O 1
ATOM 851 N N . LYS A 1 114 ? 21.961 -13.299 -30.808 1.00 90.81 114 LYS A N 1
ATOM 852 C CA . LYS A 1 114 ? 20.868 -14.281 -30.883 1.00 90.81 114 LYS A CA 1
ATOM 853 C C . LYS A 1 114 ? 20.001 -14.056 -32.114 1.00 90.81 114 LYS A C 1
ATOM 855 O O . LYS A 1 114 ? 19.561 -15.026 -32.725 1.00 90.81 114 LYS A O 1
ATOM 860 N N . LEU A 1 115 ? 19.762 -12.801 -32.491 1.00 91.88 115 LEU A N 1
ATOM 861 C CA . LEU A 1 115 ? 19.017 -12.467 -33.699 1.00 91.88 115 LEU A CA 1
ATOM 862 C C . LEU A 1 115 ? 19.781 -12.892 -34.960 1.00 91.88 115 LEU A C 1
ATOM 864 O O . LEU A 1 115 ? 19.188 -13.474 -35.868 1.00 91.88 115 LEU A O 1
ATOM 868 N N . GLN A 1 116 ? 21.093 -12.656 -35.008 1.00 92.25 116 GLN A N 1
ATOM 869 C CA . GLN A 1 116 ? 21.939 -13.080 -36.121 1.00 92.25 116 GLN A CA 1
ATOM 870 C C . GLN A 1 116 ? 21.978 -14.608 -36.234 1.00 92.25 116 GLN A C 1
ATOM 872 O O . GLN A 1 116 ? 21.804 -15.155 -37.323 1.00 92.25 116 GLN A O 1
ATOM 877 N N . GLN A 1 117 ? 22.136 -15.307 -35.110 1.00 92.88 117 GLN A N 1
ATOM 878 C CA . GLN A 1 117 ? 22.137 -16.765 -35.083 1.00 92.88 117 GLN A CA 1
ATOM 879 C C . GLN A 1 117 ? 20.772 -17.343 -35.484 1.00 92.88 117 GLN A C 1
ATOM 881 O O . GLN A 1 117 ? 20.714 -18.318 -36.230 1.00 92.88 117 GLN A O 1
ATOM 886 N N . ALA A 1 118 ? 19.670 -16.708 -35.070 1.00 92.25 118 ALA A N 1
ATOM 887 C CA . ALA A 1 118 ? 18.329 -17.088 -35.508 1.00 92.25 118 ALA A CA 1
ATOM 888 C C . ALA A 1 118 ? 18.173 -16.970 -37.028 1.00 92.25 118 ALA A C 1
ATOM 890 O O . ALA A 1 118 ? 17.642 -17.882 -37.655 1.00 92.25 118 ALA A O 1
ATOM 891 N N . ARG A 1 119 ? 18.673 -15.881 -37.630 1.00 91.50 119 ARG A N 1
ATOM 892 C CA . ARG A 1 119 ? 18.653 -15.694 -39.090 1.00 91.50 119 ARG A CA 1
ATOM 893 C C . ARG A 1 119 ? 19.428 -16.794 -39.814 1.00 91.50 119 ARG A C 1
ATOM 895 O O . ARG A 1 119 ? 18.928 -17.301 -40.809 1.00 91.50 119 ARG A O 1
ATOM 902 N N . LYS A 1 120 ? 20.593 -17.200 -39.296 1.00 93.81 120 LYS A N 1
ATOM 903 C CA . LYS A 1 120 ? 21.374 -18.319 -39.855 1.00 93.81 120 LYS A CA 1
ATOM 904 C C . LYS A 1 120 ? 20.604 -19.638 -39.793 1.00 93.81 120 LYS A C 1
ATOM 906 O O . LYS A 1 120 ? 20.539 -20.346 -40.788 1.00 93.81 120 LYS A O 1
ATOM 911 N N . TYR A 1 121 ? 19.977 -19.951 -38.657 1.00 93.06 121 TYR A N 1
ATOM 912 C CA . TYR A 1 121 ? 19.158 -21.162 -38.537 1.00 93.06 121 TYR A CA 1
ATOM 913 C C . TYR A 1 121 ? 17.980 -21.168 -39.511 1.00 93.06 121 TYR A C 1
ATOM 915 O O . TYR A 1 121 ? 17.728 -22.191 -40.138 1.00 93.06 121 TYR A O 1
ATO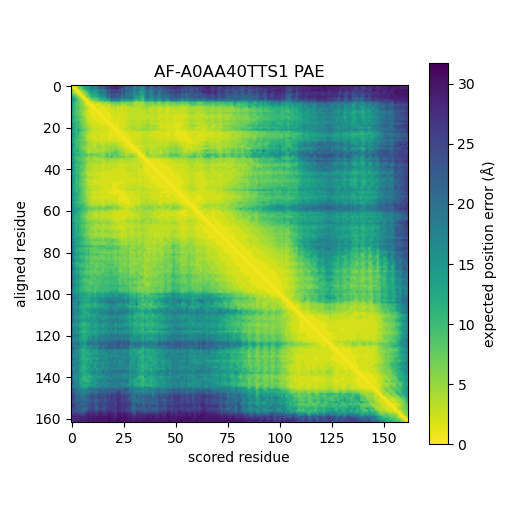M 923 N N . ILE A 1 122 ? 17.310 -20.026 -39.680 1.00 91.88 122 ILE A N 1
ATOM 924 C CA . ILE A 1 122 ? 16.189 -19.896 -40.618 1.00 91.88 122 ILE A CA 1
ATOM 925 C C . ILE A 1 122 ? 16.660 -20.013 -42.072 1.00 91.88 122 ILE A C 1
ATOM 927 O O . ILE A 1 122 ? 16.023 -20.700 -42.863 1.00 91.88 122 ILE A O 1
ATOM 931 N N . ALA A 1 123 ? 17.789 -19.391 -42.427 1.00 91.50 123 ALA A N 1
ATOM 932 C CA . ALA A 1 123 ? 18.381 -19.517 -43.760 1.00 91.50 123 ALA A CA 1
ATOM 933 C C . ALA A 1 123 ? 18.789 -20.966 -44.082 1.00 91.50 123 ALA A C 1
ATOM 935 O O . ALA A 1 123 ? 18.667 -21.397 -45.221 1.00 91.50 123 ALA A O 1
ATOM 936 N N . ASN A 1 124 ? 19.190 -21.730 -43.063 1.00 92.31 124 ASN A N 1
ATOM 937 C CA . ASN A 1 124 ? 19.502 -23.156 -43.168 1.00 92.31 124 ASN A CA 1
ATOM 938 C C . ASN A 1 124 ? 18.253 -24.063 -43.104 1.00 92.31 124 ASN A C 1
ATOM 940 O O . ASN A 1 124 ? 18.388 -25.272 -42.931 1.00 92.31 124 ASN A O 1
ATOM 944 N N . GLY A 1 125 ? 17.045 -23.499 -43.216 1.00 89.69 125 GLY A N 1
ATOM 945 C CA . GLY A 1 125 ? 15.794 -24.245 -43.370 1.00 89.69 125 GLY A CA 1
ATOM 946 C C . GLY A 1 125 ? 14.997 -24.507 -42.089 1.00 89.69 125 GLY A C 1
ATOM 947 O O . GLY A 1 125 ? 13.908 -25.069 -42.179 1.00 89.69 125 GLY A O 1
ATOM 948 N N . LEU A 1 126 ? 15.469 -24.092 -40.905 1.00 92.06 126 LEU A N 1
ATOM 949 C CA . LEU A 1 126 ? 14.677 -24.242 -39.676 1.00 92.06 126 LEU A CA 1
ATOM 950 C C . LEU A 1 126 ? 13.513 -23.249 -39.656 1.00 92.06 126 LEU A C 1
ATOM 952 O O . LEU A 1 126 ? 13.654 -22.076 -40.011 1.00 92.06 126 LEU A O 1
ATOM 956 N N . ASN A 1 127 ? 12.370 -23.674 -39.122 1.00 91.94 127 ASN A N 1
ATOM 957 C CA . ASN A 1 127 ? 11.286 -22.733 -38.861 1.00 91.94 127 ASN A CA 1
ATOM 958 C C . ASN A 1 127 ? 11.574 -21.881 -37.604 1.00 91.94 127 ASN A C 1
ATOM 960 O O . ASN A 1 127 ? 12.402 -22.205 -36.748 1.00 91.94 127 ASN A O 1
ATOM 964 N N . VAL A 1 128 ? 10.864 -20.757 -37.458 1.00 90.12 128 VAL A N 1
ATOM 965 C CA . VAL A 1 128 ? 11.098 -19.791 -36.362 1.00 90.12 128 VAL A CA 1
ATOM 966 C C . VAL A 1 128 ? 10.897 -20.420 -34.975 1.00 90.12 128 VAL A C 1
ATOM 968 O O . VAL A 1 128 ? 11.541 -20.008 -34.010 1.00 90.12 128 VAL A O 1
ATOM 971 N N . ARG A 1 129 ? 10.020 -21.426 -34.848 1.00 92.88 129 ARG A N 1
ATOM 972 C CA . ARG A 1 129 ? 9.775 -22.117 -33.574 1.00 92.88 129 ARG A CA 1
ATOM 973 C C . ARG A 1 129 ? 10.973 -22.983 -33.187 1.00 92.88 129 ARG A C 1
ATOM 975 O O . ARG A 1 129 ? 11.407 -22.922 -32.042 1.00 92.88 129 ARG A O 1
ATOM 982 N N . GLU A 1 130 ? 11.528 -23.730 -34.132 1.00 92.12 130 GLU A N 1
ATOM 983 C CA . GLU A 1 130 ? 12.725 -24.553 -33.934 1.00 92.12 130 GLU A CA 1
ATOM 984 C C . GLU A 1 130 ? 13.950 -23.696 -33.616 1.00 92.12 130 GLU A C 1
ATOM 986 O O . GLU A 1 130 ? 14.678 -23.983 -32.662 1.00 92.12 130 GLU A O 1
ATOM 991 N N . ALA A 1 131 ? 14.135 -22.593 -34.347 1.00 92.50 131 ALA A N 1
ATOM 992 C CA . ALA A 1 131 ? 15.202 -21.635 -34.076 1.00 92.50 131 ALA A CA 1
ATOM 993 C C . ALA A 1 131 ? 15.085 -21.036 -32.660 1.00 92.50 131 ALA A C 1
ATOM 995 O O . ALA A 1 131 ? 16.085 -20.941 -31.946 1.00 92.50 131 ALA A O 1
ATOM 996 N N . ALA A 1 132 ? 13.871 -20.686 -32.215 1.00 93.12 132 ALA A N 1
ATOM 997 C CA . ALA A 1 132 ? 13.623 -20.177 -30.864 1.00 93.12 132 ALA A CA 1
ATOM 998 C C . ALA A 1 132 ? 13.954 -21.211 -29.777 1.00 93.12 132 ALA A C 1
ATOM 1000 O O . ALA A 1 132 ? 14.644 -20.881 -28.809 1.00 93.12 132 ALA A O 1
ATOM 1001 N N . THR A 1 133 ? 13.530 -22.467 -29.960 1.00 94.31 133 THR A N 1
ATOM 1002 C CA . THR A 1 133 ? 13.857 -23.572 -29.047 1.00 94.31 133 THR A CA 1
ATOM 1003 C C . THR A 1 133 ? 15.367 -23.772 -28.948 1.00 94.31 133 THR A C 1
ATOM 1005 O O . THR A 1 133 ? 15.911 -23.840 -27.845 1.00 94.31 133 THR A O 1
ATOM 1008 N N . ARG A 1 134 ? 16.074 -23.786 -30.085 1.00 92.50 134 ARG A N 1
ATOM 1009 C CA . ARG A 1 134 ? 17.530 -23.997 -30.127 1.00 92.50 134 ARG A CA 1
ATOM 1010 C C . ARG A 1 134 ? 18.314 -22.852 -29.484 1.00 92.50 134 ARG A C 1
ATOM 1012 O O . ARG A 1 134 ? 19.363 -23.079 -28.891 1.00 92.50 134 ARG A O 1
ATOM 1019 N N . LEU A 1 135 ? 17.776 -21.635 -29.544 1.00 92.44 135 LEU A N 1
ATOM 1020 C CA . LEU A 1 135 ? 18.325 -20.448 -28.881 1.00 92.44 135 LEU A CA 1
ATOM 1021 C C . LEU A 1 135 ? 17.851 -20.269 -27.430 1.00 92.44 135 LEU A C 1
ATOM 1023 O O . LEU A 1 135 ? 18.268 -19.309 -26.776 1.00 92.44 135 LEU A O 1
ATOM 1027 N N . LYS A 1 136 ? 16.998 -21.171 -26.921 1.00 93.06 136 LYS A N 1
ATOM 1028 C CA . LYS A 1 136 ? 16.389 -21.107 -25.582 1.00 93.06 136 LYS A CA 1
ATOM 1029 C C . LYS A 1 136 ? 15.704 -19.758 -25.316 1.00 93.06 136 LYS A C 1
ATOM 1031 O O . LYS A 1 136 ? 15.879 -19.147 -24.262 1.00 93.06 136 LYS A O 1
ATOM 1036 N N . VAL A 1 137 ? 14.948 -19.263 -26.296 1.00 92.81 137 VAL A N 1
ATOM 1037 C CA . VAL A 1 137 ? 14.165 -18.020 -26.197 1.00 92.81 137 VAL A CA 1
ATOM 1038 C C . VAL A 1 137 ? 12.698 -18.275 -26.526 1.00 92.81 137 VAL A C 1
ATOM 1040 O O . VAL A 1 137 ? 12.355 -19.220 -27.230 1.00 92.81 137 VAL A O 1
ATOM 1043 N N . GLY A 1 138 ? 11.807 -17.418 -26.025 1.00 91.94 138 GLY A N 1
ATOM 1044 C CA . GLY A 1 138 ? 10.385 -17.512 -26.344 1.00 91.94 138 GLY A CA 1
ATOM 1045 C C . GLY A 1 138 ? 10.120 -17.239 -27.826 1.00 91.94 138 GLY A C 1
ATOM 1046 O O . GLY A 1 138 ? 10.617 -16.251 -28.371 1.00 91.94 138 GLY A O 1
ATOM 1047 N N . LYS A 1 139 ? 9.282 -18.074 -28.461 1.00 91.56 139 LYS A N 1
ATOM 1048 C CA . LYS A 1 139 ? 8.838 -17.906 -29.859 1.00 91.56 139 LYS A CA 1
ATOM 1049 C C . LYS A 1 139 ? 8.345 -16.475 -30.108 1.00 91.56 139 LYS A C 1
ATOM 1051 O O . LYS A 1 139 ? 8.825 -15.819 -31.024 1.00 91.56 139 LYS A O 1
ATOM 1056 N N . THR A 1 140 ? 7.451 -15.967 -29.259 1.00 91.25 140 THR A N 1
ATOM 1057 C CA . THR A 1 140 ? 6.870 -14.618 -29.380 1.00 91.25 140 THR A CA 1
ATOM 1058 C C . THR A 1 140 ? 7.933 -13.519 -29.359 1.00 91.25 140 THR A C 1
ATOM 1060 O O . THR A 1 140 ? 7.890 -12.608 -30.180 1.00 91.25 140 THR A O 1
ATOM 1063 N N . SER A 1 141 ? 8.934 -13.631 -28.478 1.00 89.69 141 SER A N 1
ATOM 1064 C CA . SER A 1 141 ? 10.043 -12.673 -28.405 1.00 89.69 141 SER A CA 1
ATOM 1065 C C . SER A 1 141 ? 10.900 -12.690 -29.670 1.00 89.69 141 SER A C 1
ATOM 1067 O O . SER A 1 141 ? 11.315 -11.629 -30.132 1.00 89.69 141 SER A O 1
ATOM 1069 N N . LEU A 1 142 ? 11.141 -13.872 -30.250 1.00 91.44 142 LEU A N 1
ATOM 1070 C CA . LEU A 1 142 ? 11.899 -13.992 -31.494 1.00 91.44 142 LEU A CA 1
ATOM 1071 C C . LEU A 1 142 ? 11.128 -13.427 -32.697 1.00 91.44 142 LEU A C 1
ATOM 1073 O O . LEU A 1 142 ? 11.714 -12.701 -33.496 1.00 91.44 142 LEU A O 1
ATOM 1077 N N . TYR A 1 143 ? 9.819 -13.687 -32.801 1.00 91.06 143 TYR A N 1
ATOM 1078 C CA . TYR A 1 143 ? 8.978 -13.079 -33.842 1.00 91.06 143 TYR A CA 1
ATOM 1079 C C . TYR A 1 143 ? 8.976 -11.552 -33.755 1.00 91.06 143 TYR A C 1
ATOM 1081 O O . TYR A 1 143 ? 9.218 -10.893 -34.764 1.00 91.06 143 TYR A O 1
ATOM 1089 N N . ALA A 1 144 ? 8.769 -10.995 -32.558 1.00 88.25 144 ALA A N 1
ATOM 1090 C CA . ALA A 1 144 ? 8.767 -9.549 -32.352 1.00 88.25 144 ALA A CA 1
ATOM 1091 C C . ALA A 1 144 ? 10.107 -8.909 -32.756 1.00 88.25 144 ALA A C 1
ATOM 1093 O O . ALA A 1 144 ? 10.117 -7.870 -33.410 1.00 88.25 144 ALA A O 1
ATOM 1094 N N . ALA A 1 145 ? 11.236 -9.552 -32.433 1.00 88.50 145 ALA A N 1
ATOM 1095 C CA . ALA A 1 145 ? 12.565 -9.066 -32.807 1.00 88.50 145 ALA A CA 1
ATOM 1096 C C . ALA A 1 145 ? 12.843 -9.156 -34.322 1.00 88.50 145 ALA A C 1
ATOM 1098 O O . ALA A 1 145 ? 13.484 -8.274 -34.895 1.00 88.50 145 ALA A O 1
ATOM 1099 N N . LEU A 1 146 ? 12.359 -10.204 -34.997 1.00 87.81 146 LEU A N 1
ATOM 1100 C CA . LEU A 1 146 ? 12.494 -10.344 -36.451 1.00 87.81 146 LEU A CA 1
ATOM 1101 C C . LEU A 1 146 ? 11.620 -9.327 -37.205 1.00 87.81 146 LEU A C 1
ATOM 1103 O O . LEU A 1 146 ? 12.071 -8.760 -38.200 1.00 87.81 146 LEU A O 1
ATOM 1107 N N . GLN A 1 147 ? 10.400 -9.071 -36.720 1.00 86.00 147 GLN A N 1
ATOM 1108 C CA . GLN A 1 147 ? 9.477 -8.086 -37.296 1.00 86.00 147 GLN A CA 1
ATOM 1109 C C . GLN A 1 147 ? 9.962 -6.651 -37.095 1.00 86.00 147 GLN A C 1
ATOM 1111 O O . GLN A 1 147 ? 10.020 -5.900 -38.063 1.00 86.00 147 GLN A O 1
ATOM 1116 N N . SER A 1 148 ? 10.378 -6.287 -35.877 1.00 80.62 148 SER A N 1
ATOM 1117 C CA . SER A 1 148 ? 10.896 -4.943 -35.599 1.00 80.62 148 SER A CA 1
ATOM 1118 C C . SER A 1 148 ? 12.107 -4.611 -36.467 1.00 80.62 148 SER A C 1
ATOM 1120 O O . SER A 1 148 ? 12.209 -3.502 -36.985 1.00 80.62 148 SER A O 1
ATOM 1122 N N . THR A 1 149 ? 12.984 -5.590 -36.708 1.00 75.31 149 THR A N 1
ATOM 1123 C CA . THR A 1 149 ? 14.141 -5.384 -37.585 1.00 75.31 149 THR A CA 1
ATOM 1124 C C . THR A 1 149 ? 13.732 -5.194 -39.046 1.00 75.31 149 THR A C 1
ATOM 1126 O O . THR A 1 149 ? 14.269 -4.313 -39.707 1.00 75.31 149 THR A O 1
ATOM 1129 N N . ARG A 1 150 ? 12.743 -5.952 -39.546 1.00 75.25 150 ARG A N 1
ATOM 1130 C CA . ARG A 1 150 ? 12.192 -5.757 -40.901 1.00 75.25 150 ARG A CA 1
ATOM 1131 C C . ARG A 1 150 ? 11.625 -4.348 -41.093 1.00 75.25 150 ARG A C 1
ATOM 1133 O O . ARG A 1 150 ? 11.867 -3.741 -42.130 1.00 75.25 150 ARG A O 1
ATOM 1140 N N . THR A 1 151 ? 10.913 -3.825 -40.095 1.00 71.19 151 THR A N 1
ATOM 1141 C CA . THR A 1 151 ? 10.364 -2.462 -40.125 1.00 71.19 151 THR A CA 1
ATOM 1142 C C . THR A 1 151 ? 11.471 -1.405 -40.158 1.00 71.19 151 THR A C 1
ATOM 1144 O O . THR A 1 151 ? 11.394 -0.462 -40.938 1.00 71.19 151 THR A O 1
ATOM 1147 N N . VAL A 1 152 ? 12.536 -1.575 -39.369 1.00 70.44 152 VAL A N 1
ATOM 1148 C CA . VAL A 1 152 ? 13.688 -0.652 -39.369 1.00 70.44 152 VAL A CA 1
ATOM 1149 C C . VAL A 1 152 ? 14.452 -0.696 -40.699 1.00 70.44 152 VAL A C 1
ATOM 1151 O O . VAL A 1 152 ? 14.811 0.356 -41.228 1.00 70.44 152 VAL A O 1
ATOM 1154 N N . ASP A 1 153 ? 14.667 -1.888 -41.263 1.00 72.25 153 ASP A N 1
ATOM 1155 C CA . ASP A 1 153 ? 15.346 -2.066 -42.553 1.00 72.25 153 ASP A CA 1
ATOM 1156 C C . ASP A 1 153 ? 14.544 -1.444 -43.713 1.00 72.25 153 ASP A C 1
ATOM 1158 O O . ASP A 1 153 ? 15.133 -0.925 -44.660 1.00 72.25 153 ASP A O 1
ATOM 1162 N N . PHE A 1 154 ? 13.210 -1.462 -43.633 1.00 69.31 154 PHE A N 1
ATOM 1163 C CA . PHE A 1 154 ? 12.318 -0.813 -44.597 1.00 69.31 154 PHE A CA 1
ATOM 1164 C C . PHE A 1 154 ? 12.391 0.719 -44.51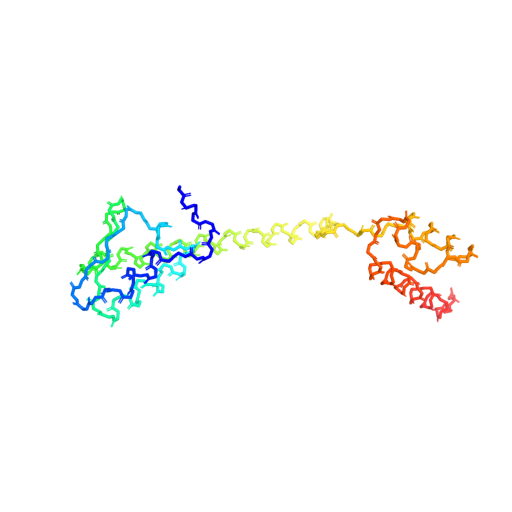4 1.00 69.31 154 PHE A C 1
ATOM 1166 O O . PHE A 1 154 ? 12.595 1.377 -45.532 1.00 69.31 154 PHE A O 1
ATOM 1173 N N . LEU A 1 155 ? 12.313 1.287 -43.305 1.00 69.12 155 LEU A N 1
ATOM 1174 C CA . LEU A 1 155 ? 12.370 2.740 -43.095 1.00 69.12 155 LEU A CA 1
ATOM 1175 C C . LEU A 1 155 ? 13.716 3.347 -43.521 1.00 69.12 155 LEU A C 1
ATOM 1177 O O . LEU A 1 155 ? 13.748 4.438 -44.082 1.00 69.12 155 LEU A O 1
ATOM 1181 N N . LYS A 1 156 ? 14.830 2.628 -43.327 1.00 69.62 156 LYS A N 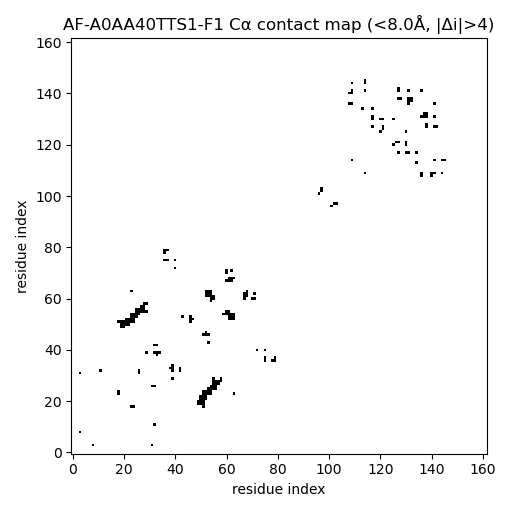1
ATOM 1182 C CA . LYS A 1 156 ? 16.158 3.074 -43.788 1.00 69.62 156 LYS A CA 1
ATOM 1183 C C . LYS A 1 156 ? 16.311 3.097 -45.310 1.00 69.62 156 LYS A C 1
ATOM 1185 O O . LYS A 1 156 ? 17.113 3.872 -45.811 1.00 69.62 156 LYS A O 1
ATOM 1190 N N . ARG A 1 157 ? 15.577 2.257 -46.046 1.00 71.12 157 ARG A N 1
ATOM 1191 C CA . ARG A 1 157 ? 15.634 2.213 -47.519 1.00 71.12 157 ARG A CA 1
ATOM 1192 C C . ARG A 1 157 ? 14.798 3.306 -48.192 1.00 71.12 157 ARG A C 1
ATOM 1194 O O . ARG A 1 157 ? 14.987 3.538 -49.377 1.00 71.12 157 ARG A O 1
ATOM 1201 N N . GLN A 1 158 ? 13.885 3.950 -47.462 1.00 65.44 158 GLN A N 1
ATOM 1202 C CA . GLN A 1 158 ? 13.001 5.000 -47.983 1.00 65.44 158 GLN A CA 1
ATOM 1203 C C . GLN A 1 158 ? 13.495 6.432 -47.726 1.00 65.44 158 GLN A C 1
ATOM 1205 O O . GLN A 1 158 ? 12.868 7.369 -48.208 1.00 65.44 158 GLN A O 1
ATOM 1210 N N . GLN A 1 159 ? 14.598 6.629 -46.997 1.00 51.06 159 GLN A N 1
ATOM 1211 C CA . GLN A 1 159 ? 15.225 7.948 -46.885 1.00 51.06 159 GLN A CA 1
ATOM 1212 C C . GLN A 1 159 ? 16.185 8.153 -48.070 1.00 51.06 159 GLN A C 1
ATOM 1214 O O . GLN A 1 159 ? 17.196 7.448 -48.133 1.00 51.06 159 GLN A O 1
ATOM 1219 N N . PRO A 1 160 ? 15.888 9.059 -49.026 1.00 47.53 160 PRO A N 1
ATOM 1220 C CA . PRO A 1 160 ? 16.835 9.401 -50.079 1.00 47.53 160 PRO A CA 1
ATOM 1221 C C . PRO A 1 160 ? 18.074 10.041 -49.446 1.00 47.53 160 PRO A C 1
ATOM 1223 O O . PRO A 1 160 ? 17.957 10.865 -48.539 1.00 47.53 160 PRO A O 1
ATOM 1226 N N . GLN A 1 161 ? 19.258 9.625 -49.898 1.00 51.53 161 GLN A N 1
ATOM 1227 C CA . GLN A 1 161 ? 20.510 10.282 -49.532 1.00 51.53 161 GLN A CA 1
ATOM 1228 C C . GLN A 1 161 ? 20.463 11.712 -50.083 1.00 51.53 161 GLN A C 1
ATOM 1230 O O . GLN A 1 161 ? 20.339 11.888 -51.295 1.00 51.53 161 GLN A O 1
ATOM 1235 N N . ALA A 1 162 ? 20.474 12.693 -49.181 1.00 43.97 162 ALA A N 1
ATOM 1236 C CA . ALA A 1 162 ? 20.723 14.094 -49.500 1.00 43.97 162 ALA A CA 1
ATOM 1237 C C . ALA A 1 162 ? 22.231 14.338 -49.609 1.00 43.97 162 ALA A C 1
ATOM 1239 O O . ALA A 1 162 ? 22.973 13.703 -48.821 1.00 43.97 162 ALA A O 1
#

Secondary structure (DSSP, 8-state):
---TTSS--HHHHHHHHH--TT-EEEESSGGGT-SSHHHHHHHHHHHHHTT-EEEETTTTEETTSHHHHHHHHHHHHHHHHHHHHHHHHHHHHHHHHHHTT---SPPPSS-HHHHHHHHHHHHTT--HHHHHHHTT--HHHHHHHHHHHHHHHHHHHSS---

Sequence (162 aa):
MVSGAKADRPGLVAALTYLRDGDVLAVWRLDRLGRSLPHLIETIGALEARGVGFRSLMENIDTTTSGGRLIFHVFGALGQFEHDLIRDRTKAGLAAAAARGRKGGRKPVITADKLQQARKYIANGLNVREAATRLKVGKTSLYAALQSTRTVDFLKRQQPQA

Solvent-accessible surface area (backbone atoms only — not comparable to full-atom values): 9456 Å² total; per-residue (Å²): 133,88,67,91,81,54,92,76,50,65,70,58,52,52,52,65,70,68,59,48,67,76,37,67,54,73,39,68,41,70,76,77,80,28,95,46,68,69,55,37,54,52,53,52,52,55,31,48,77,51,49,23,29,44,34,26,65,72,78,69,38,38,45,77,38,74,67,28,39,51,52,50,51,52,52,51,52,50,55,50,51,53,51,51,52,54,51,51,53,49,51,52,52,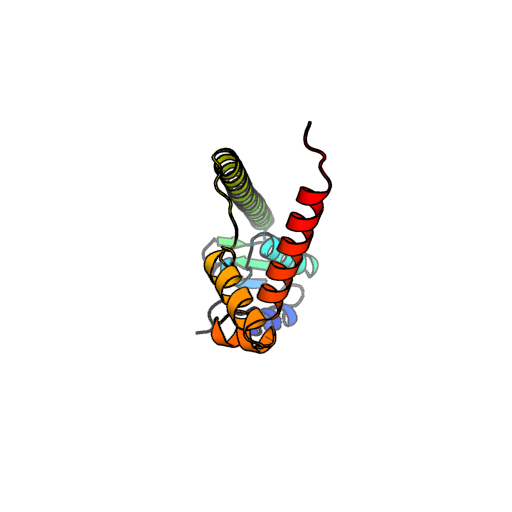52,51,58,38,42,77,71,67,52,79,77,81,82,77,73,89,71,43,73,66,56,50,54,52,37,50,51,40,40,75,73,69,41,52,70,60,58,34,19,59,75,67,73,45,57,49,69,59,49,52,53,55,55,50,54,49,53,53,52,57,50,57,63,72,70,57,78,89,127

Mean predicted aligned error: 10.91 Å

Organism: NCBI:txid200454

pLDDT: mean 85.45, std 12.45, range [35.5, 97.38]

Nearest PDB structures (foldseek):
  2gm4-assembly1_A  TM=7.370E-01  e=1.261E-09  Escherichia coli
  5cy1-assembly1_A  TM=4.796E-01  e=2.891E-08  Escherichia coli
  2gm5-assembly1_B  TM=8.216E-01  e=1.336E-05  Escherichia coli
  2gm5-assembly1_D  TM=7.637E-01  e=8.542E-06  Escherichia coli
  2gm5-assembly1_C  TM=8.032E-01  e=1.518E-05  Escherichia coli